Protein AF-A0A9W9LQE6-F1 (afdb_monomer)

Structure (mmCIF, N/CA/C/O backbone):
data_AF-A0A9W9LQE6-F1
#
_entry.id   AF-A0A9W9LQE6-F1
#
loop_
_atom_site.group_PDB
_atom_site.id
_atom_site.type_symbol
_atom_site.label_atom_id
_atom_site.label_alt_id
_atom_site.label_comp_id
_atom_site.label_asym_id
_atom_site.label_entity_id
_atom_site.label_seq_id
_atom_site.pdbx_PDB_ins_code
_atom_site.Cartn_x
_atom_site.Cartn_y
_atom_site.Cartn_z
_atom_site.occupancy
_atom_site.B_iso_or_equiv
_atom_site.auth_seq_id
_atom_site.auth_comp_id
_atom_site.auth_asym_id
_atom_site.auth_atom_id
_atom_site.pdbx_PDB_model_num
ATOM 1 N N . MET A 1 1 ? -28.854 -24.626 84.045 1.00 59.25 1 MET A N 1
ATOM 2 C CA . MET A 1 1 ? -27.630 -24.192 83.327 1.00 59.25 1 MET A CA 1
ATOM 3 C C . MET A 1 1 ? -27.561 -24.689 81.878 1.00 59.25 1 MET A C 1
ATOM 5 O O . MET A 1 1 ? -27.166 -23.907 81.027 1.00 59.25 1 MET A O 1
ATOM 9 N N . ALA A 1 2 ? -27.961 -25.929 81.555 1.00 65.00 2 ALA A N 1
ATOM 10 C CA . ALA A 1 2 ? -27.900 -26.442 80.175 1.00 65.00 2 ALA A CA 1
ATOM 11 C C . ALA A 1 2 ? -28.867 -25.754 79.178 1.00 65.00 2 ALA A C 1
ATOM 13 O O . ALA A 1 2 ? -28.498 -25.563 78.022 1.00 65.00 2 ALA A O 1
ATOM 14 N N . GLU A 1 3 ? -30.064 -25.336 79.607 1.00 67.50 3 GLU A N 1
ATOM 15 C CA . GLU A 1 3 ? -31.041 -24.661 78.727 1.00 67.50 3 GLU A CA 1
ATOM 16 C C . GLU A 1 3 ? -30.633 -23.233 78.337 1.00 67.50 3 GLU A C 1
ATOM 18 O O . GLU A 1 3 ? -30.681 -22.894 77.158 1.00 67.50 3 GLU A O 1
ATOM 23 N N . GLN A 1 4 ? -30.102 -22.442 79.278 1.00 72.25 4 GLN A N 1
ATOM 24 C CA . GLN A 1 4 ? -29.581 -21.092 79.000 1.00 72.25 4 GLN A CA 1
ATOM 25 C C . GLN A 1 4 ? -28.464 -21.087 77.943 1.00 72.25 4 GLN A C 1
ATOM 27 O O . GLN A 1 4 ? -28.419 -20.212 77.084 1.00 72.25 4 GLN A O 1
ATOM 32 N N . SER A 1 5 ? -27.576 -22.085 77.970 1.00 72.44 5 SER A N 1
ATOM 33 C CA . SER A 1 5 ? -26.513 -22.259 76.965 1.00 72.44 5 SER A CA 1
ATOM 34 C C . SER A 1 5 ? -27.077 -22.530 75.563 1.00 72.44 5 SER A C 1
ATOM 36 O O . SER A 1 5 ? -26.534 -22.065 74.556 1.00 72.44 5 SER A O 1
ATOM 38 N N . LYS A 1 6 ? -28.199 -23.254 75.487 1.00 79.19 6 LYS A N 1
ATOM 39 C CA . LYS A 1 6 ? -28.872 -23.598 74.232 1.00 79.19 6 LYS A CA 1
ATOM 40 C C . LYS A 1 6 ? -29.592 -22.385 73.636 1.00 79.19 6 LYS A C 1
ATOM 42 O O . LYS A 1 6 ? -29.444 -22.132 72.443 1.00 79.19 6 LYS A O 1
ATOM 47 N N . GLU A 1 7 ? -30.284 -21.600 74.460 1.00 78.50 7 GLU A N 1
ATOM 48 C CA . GLU A 1 7 ? -30.923 -20.340 74.047 1.00 78.50 7 GLU A CA 1
ATOM 49 C C . GLU A 1 7 ? -29.902 -19.298 73.577 1.00 78.50 7 GLU A C 1
ATOM 51 O O . GLU A 1 7 ? -30.093 -18.678 72.531 1.00 78.50 7 GLU A O 1
ATOM 56 N N . GLN A 1 8 ? -28.769 -19.165 74.276 1.00 81.44 8 GLN A N 1
ATOM 57 C CA . GLN A 1 8 ? -27.670 -18.291 73.850 1.00 81.44 8 GLN A CA 1
ATOM 58 C C . GLN A 1 8 ? -27.101 -18.700 72.483 1.00 81.44 8 GLN A C 1
ATOM 60 O O . GLN A 1 8 ? -26.847 -17.844 71.636 1.00 81.44 8 GLN A O 1
ATOM 65 N N . ARG A 1 9 ? -26.944 -20.008 72.231 1.00 83.94 9 ARG A N 1
ATOM 66 C CA . ARG A 1 9 ? -26.494 -20.531 70.930 1.00 83.94 9 ARG A CA 1
ATOM 67 C C . ARG A 1 9 ? -27.495 -20.272 69.810 1.00 83.94 9 ARG A C 1
ATOM 69 O O . ARG A 1 9 ? -27.077 -19.905 68.718 1.00 83.94 9 ARG A O 1
ATOM 76 N N . ILE A 1 10 ? -28.792 -20.426 70.070 1.00 87.12 10 ILE A N 1
ATOM 77 C CA . ILE A 1 10 ? -29.844 -20.127 69.086 1.00 87.12 10 ILE A CA 1
ATOM 78 C C . ILE A 1 10 ? -29.863 -18.627 68.763 1.00 87.12 10 ILE A C 1
ATOM 80 O O . ILE A 1 10 ? -29.899 -18.258 67.591 1.00 87.12 10 ILE A O 1
ATOM 84 N N . GLY A 1 11 ? -29.745 -17.761 69.775 1.00 87.69 11 GLY A N 1
ATOM 85 C CA . GLY A 1 11 ? -29.635 -16.314 69.576 1.00 87.69 11 GLY A CA 1
ATOM 86 C C . GLY A 1 11 ? -28.415 -15.919 68.737 1.00 87.69 11 GLY A C 1
ATOM 87 O O . GLY A 1 11 ? -28.536 -15.128 67.802 1.00 87.69 11 GLY A O 1
ATOM 88 N N . ALA A 1 12 ? -27.255 -16.524 69.008 1.00 86.19 12 ALA A N 1
ATOM 89 C CA . ALA A 1 12 ? -26.037 -16.296 68.231 1.00 86.19 12 ALA A CA 1
ATOM 90 C C . ALA A 1 12 ? -26.168 -16.770 66.771 1.00 86.19 12 ALA A C 1
ATOM 92 O O . ALA A 1 12 ? -25.725 -16.076 65.855 1.00 86.19 12 ALA A O 1
ATOM 93 N N . LEU A 1 13 ? -26.811 -17.920 66.537 1.00 89.50 13 LEU A N 1
ATOM 94 C CA . LEU A 1 13 ? -27.065 -18.429 65.187 1.00 89.50 13 LEU A CA 1
ATOM 95 C C . LEU A 1 13 ? -28.021 -17.520 64.405 1.00 89.50 13 LEU A C 1
ATOM 97 O O . LEU A 1 13 ? -27.736 -17.212 63.253 1.00 89.50 13 LEU A O 1
ATOM 101 N N . HIS A 1 14 ? -29.102 -17.029 65.019 1.00 89.75 14 HIS A N 1
ATOM 102 C CA . HIS A 1 14 ? -30.013 -16.079 64.369 1.00 89.75 14 HIS A CA 1
ATOM 103 C C . HIS A 1 14 ? -29.327 -14.755 64.018 1.00 89.75 14 HIS A C 1
ATOM 105 O O . HIS A 1 14 ? -29.512 -14.251 62.912 1.00 89.75 14 HIS A O 1
ATOM 111 N N . ALA A 1 15 ? -28.490 -14.223 64.913 1.00 90.62 15 ALA A N 1
ATOM 112 C CA . ALA A 1 15 ? -27.697 -13.030 64.626 1.00 90.62 15 ALA A CA 1
ATOM 113 C C . ALA A 1 15 ? -26.724 -13.262 63.456 1.00 90.62 15 ALA A C 1
ATOM 115 O O . ALA A 1 15 ? -26.577 -12.402 62.588 1.00 90.62 15 ALA A O 1
ATOM 116 N N . SER A 1 16 ? -26.098 -14.443 63.390 1.00 92.62 16 SER A N 1
ATOM 117 C CA . SER A 1 16 ? -25.208 -14.798 62.282 1.00 92.62 16 SER A CA 1
ATOM 118 C C . SER A 1 16 ? -25.955 -14.975 60.960 1.00 92.62 16 SER A C 1
ATOM 120 O O . SER A 1 16 ? -25.443 -14.559 59.925 1.00 92.62 16 SER A O 1
ATOM 122 N N . ILE A 1 17 ? -27.150 -15.571 60.976 1.00 94.38 17 ILE A N 1
ATOM 123 C CA . ILE A 1 17 ? -27.995 -15.723 59.784 1.00 94.38 17 ILE A CA 1
ATOM 124 C C . ILE A 1 17 ? -28.416 -14.348 59.265 1.00 94.38 17 ILE A C 1
ATOM 126 O O . ILE A 1 17 ? -28.262 -14.084 58.077 1.00 94.38 17 ILE A O 1
ATOM 130 N N . ALA A 1 18 ? -28.861 -13.452 60.149 1.00 93.38 18 ALA A N 1
ATOM 131 C CA . ALA A 1 18 ? -29.233 -12.092 59.771 1.00 93.38 18 ALA A CA 1
ATOM 132 C C . ALA A 1 18 ? -28.052 -11.327 59.148 1.00 93.38 18 ALA A C 1
ATOM 134 O O . ALA A 1 18 ? -28.213 -10.638 58.142 1.00 93.38 18 ALA A O 1
ATOM 135 N N . ASN A 1 19 ? -26.848 -11.494 59.703 1.00 94.75 19 ASN A N 1
ATOM 136 C CA . ASN A 1 19 ? -25.642 -10.876 59.157 1.00 94.75 19 ASN A CA 1
ATOM 137 C C . ASN A 1 19 ? -25.286 -11.438 57.768 1.00 94.75 19 ASN A C 1
ATOM 139 O O . ASN A 1 19 ? -25.047 -10.676 56.836 1.00 94.75 19 ASN A O 1
ATOM 143 N N . LEU A 1 20 ? -25.324 -12.764 57.594 1.00 93.50 20 LEU A N 1
ATOM 144 C CA . LEU A 1 20 ? -25.070 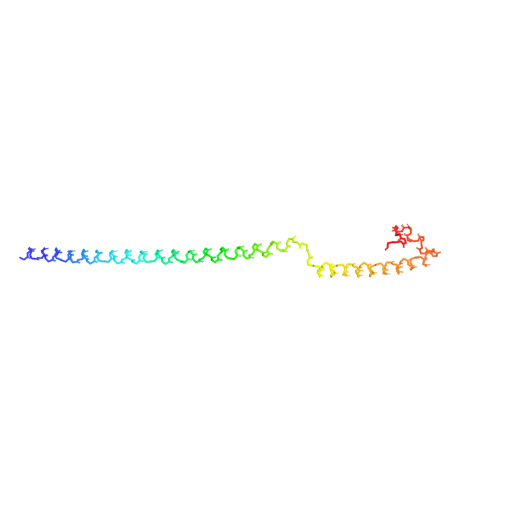-13.404 56.297 1.00 93.50 20 LEU A CA 1
ATOM 145 C C . LEU A 1 20 ? -26.107 -13.008 55.237 1.00 93.50 20 LEU A C 1
ATOM 147 O O . LEU A 1 20 ? 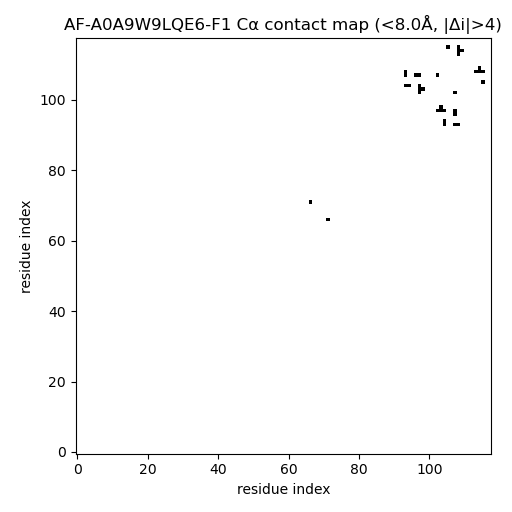-25.744 -12.7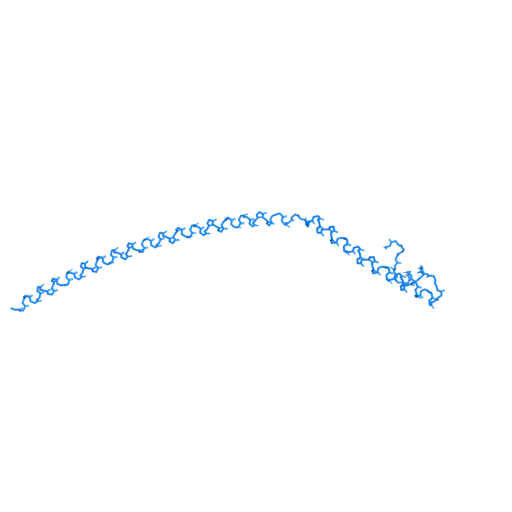65 54.091 1.00 93.50 20 LEU A O 1
ATOM 151 N N . GLN A 1 21 ? -27.380 -12.886 55.615 1.00 94.50 21 GLN A N 1
ATOM 152 C CA . GLN A 1 21 ? -28.437 -12.403 54.722 1.00 94.50 21 GLN A CA 1
ATOM 153 C C . GLN A 1 21 ? -28.202 -10.949 54.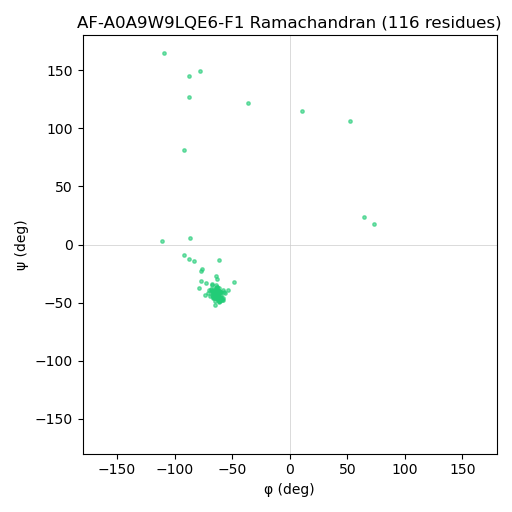298 1.00 94.50 21 GLN A C 1
ATOM 155 O O . GLN A 1 21 ? -28.367 -10.618 53.125 1.00 94.50 21 GLN A O 1
ATOM 160 N N . SER A 1 22 ? -27.762 -10.093 55.226 1.00 93.50 22 SER A N 1
ATOM 161 C CA . SER A 1 22 ? -27.381 -8.714 54.908 1.00 93.50 22 SER A CA 1
ATOM 162 C C . SER A 1 22 ? -26.197 -8.667 53.938 1.00 93.50 22 SER A C 1
ATOM 164 O O . SER A 1 22 ? -26.229 -7.904 52.977 1.00 93.50 22 SER A O 1
ATOM 166 N N . GLN A 1 23 ? -25.174 -9.500 54.152 1.00 94.12 23 GLN A N 1
ATOM 167 C CA . GLN A 1 23 ? -24.019 -9.597 53.252 1.00 94.12 23 GLN A CA 1
ATOM 168 C C . GLN A 1 23 ? -24.415 -10.102 51.862 1.00 94.12 23 GLN A C 1
ATOM 170 O O . GLN A 1 23 ? -23.930 -9.579 50.862 1.00 94.12 23 GLN A O 1
ATOM 175 N N . GLN A 1 24 ? -25.322 -11.080 51.785 1.00 92.75 24 GLN A N 1
ATOM 176 C CA . GLN A 1 24 ? -25.824 -11.589 50.512 1.00 92.75 24 GLN A CA 1
ATOM 177 C C . GLN A 1 24 ? -26.550 -10.493 49.719 1.00 92.75 24 GLN A C 1
ATOM 179 O O . GLN A 1 24 ? -26.250 -10.294 48.544 1.00 92.75 24 GLN A O 1
ATOM 184 N N . ALA A 1 25 ? -27.443 -9.740 50.365 1.00 93.00 25 ALA A N 1
ATOM 185 C CA . ALA A 1 25 ? -28.150 -8.635 49.719 1.00 93.00 25 ALA A CA 1
ATOM 186 C C . ALA A 1 25 ? -27.187 -7.542 49.220 1.00 93.00 25 ALA A C 1
ATOM 188 O O . ALA A 1 25 ? -27.386 -6.968 48.149 1.00 93.00 25 ALA A O 1
ATOM 189 N N . GLN A 1 26 ? -26.123 -7.276 49.979 1.00 93.62 26 GLN A N 1
ATOM 190 C CA . GLN A 1 26 ? -25.116 -6.281 49.624 1.00 93.62 26 GLN A CA 1
ATOM 191 C C . GLN A 1 26 ? -24.278 -6.717 48.409 1.00 93.62 26 GLN A C 1
ATOM 193 O O . GLN A 1 26 ? -24.112 -5.939 47.472 1.00 93.62 26 GLN A O 1
ATOM 198 N N . LEU A 1 27 ? -23.838 -7.979 48.361 1.00 94.38 27 LEU A N 1
ATOM 199 C CA . LEU A 1 27 ? -23.113 -8.537 47.212 1.00 94.38 27 LEU A CA 1
ATOM 200 C C . LEU A 1 27 ? -23.969 -8.590 45.938 1.00 94.38 27 LEU A C 1
ATOM 202 O O . LEU A 1 27 ? -23.474 -8.327 44.842 1.00 94.38 27 LEU A O 1
ATOM 206 N N . GLU A 1 28 ? -25.258 -8.916 46.057 1.00 93.56 28 GLU A N 1
ATOM 207 C CA . GLU A 1 28 ? -26.184 -8.915 44.918 1.00 93.56 28 GLU A CA 1
ATOM 208 C C . GLU A 1 28 ? -26.377 -7.501 44.341 1.00 93.56 28 GLU A C 1
ATOM 210 O O . GLU A 1 28 ? -26.423 -7.338 43.117 1.00 93.56 28 GLU A O 1
ATOM 215 N N . ALA A 1 29 ? -26.424 -6.476 45.200 1.00 94.25 29 ALA A N 1
ATOM 216 C CA . ALA A 1 29 ? -26.485 -5.079 44.774 1.00 94.25 29 ALA A CA 1
ATOM 217 C C . ALA A 1 29 ? -25.203 -4.645 44.040 1.00 94.25 29 ALA A C 1
ATOM 219 O O . ALA A 1 29 ? -25.289 -4.060 42.958 1.00 94.25 29 ALA A O 1
ATOM 220 N N . GLU A 1 30 ? -24.027 -4.997 44.567 1.00 94.12 30 GLU A N 1
ATOM 221 C CA . GLU A 1 30 ? -22.737 -4.707 43.924 1.00 94.12 30 GLU A CA 1
ATOM 222 C C . GLU A 1 30 ? -22.607 -5.396 42.555 1.00 94.12 30 GLU A C 1
ATOM 224 O O . GLU A 1 30 ? -22.173 -4.780 41.580 1.00 94.12 30 GLU A O 1
ATOM 229 N N . LEU A 1 31 ? -23.046 -6.655 42.431 1.00 93.38 31 LEU A N 1
ATOM 230 C CA . LEU A 1 31 ? -23.061 -7.367 41.149 1.00 93.38 31 LEU A CA 1
ATOM 231 C C . LEU A 1 31 ? -24.005 -6.720 40.129 1.00 93.38 31 LEU A C 1
ATOM 233 O O . LEU A 1 3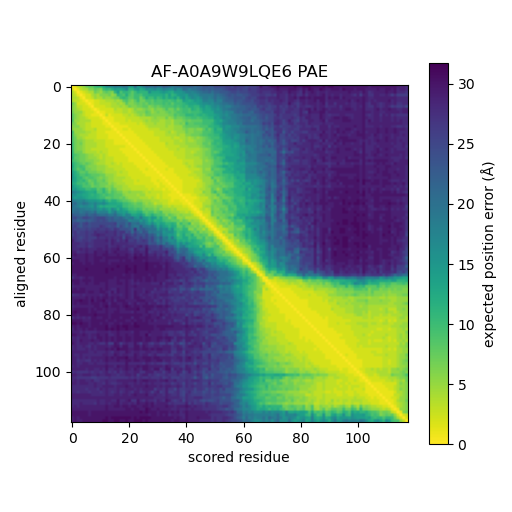1 ? -23.677 -6.655 38.939 1.00 93.38 31 LEU A O 1
ATOM 237 N N . ALA A 1 32 ? -25.173 -6.245 40.568 1.00 93.12 32 ALA A N 1
ATOM 238 C CA . ALA A 1 32 ? -26.106 -5.534 39.701 1.00 93.12 32 ALA A CA 1
ATOM 239 C C . ALA A 1 32 ? -25.498 -4.221 39.183 1.00 93.12 32 ALA A C 1
ATOM 241 O O . ALA A 1 32 ? -25.610 -3.914 37.990 1.00 93.12 32 ALA A O 1
ATOM 242 N N . GLU A 1 33 ? -24.798 -3.489 40.051 1.00 94.00 33 GLU A N 1
ATOM 243 C CA . GLU A 1 33 ? -24.102 -2.261 39.686 1.00 94.00 33 GLU A CA 1
ATOM 244 C C . GLU A 1 33 ? -22.967 -2.531 38.691 1.00 94.00 33 GLU A C 1
ATOM 246 O O . GLU A 1 33 ? -22.962 -1.946 37.603 1.00 94.00 33 GLU A O 1
ATOM 251 N N . LEU A 1 34 ? -22.068 -3.477 38.984 1.00 92.00 34 LEU A N 1
ATOM 252 C CA . LEU A 1 34 ? -20.959 -3.836 38.092 1.00 92.00 34 LEU A CA 1
ATOM 253 C C . LEU A 1 34 ? -21.458 -4.265 36.707 1.00 92.00 34 LEU A C 1
ATOM 255 O O . LEU A 1 34 ? -20.899 -3.882 35.676 1.00 92.00 34 LEU A O 1
ATOM 259 N N . LYS A 1 35 ? -22.551 -5.034 36.663 1.00 92.94 35 LYS A N 1
ATOM 260 C CA . LYS A 1 35 ? -23.177 -5.469 35.409 1.00 92.94 35 LYS A CA 1
ATOM 261 C C . LYS A 1 35 ? -23.712 -4.286 34.599 1.00 92.94 35 LYS A C 1
ATOM 263 O O . LYS A 1 35 ? -23.616 -4.295 33.369 1.00 92.94 35 LYS A O 1
ATOM 268 N N . SER A 1 36 ? -24.261 -3.269 35.265 1.00 90.50 36 SER A N 1
ATOM 269 C CA . SER A 1 36 ? -24.732 -2.046 34.607 1.00 90.50 36 SER A CA 1
ATOM 270 C C . SER A 1 36 ? -23.573 -1.233 34.018 1.00 90.50 36 SER A C 1
ATOM 272 O O . SER A 1 36 ? -23.638 -0.826 32.855 1.00 90.50 36 SER A O 1
ATOM 274 N N . GLN A 1 37 ? -22.472 -1.098 34.765 1.00 90.75 37 GLN A N 1
ATOM 275 C CA . GLN A 1 37 ? -21.265 -0.407 34.316 1.00 90.75 37 GLN A CA 1
ATOM 276 C C . GLN A 1 37 ? -20.640 -1.116 33.109 1.00 90.75 37 GLN A C 1
ATOM 278 O O . GLN A 1 37 ? -20.305 -0.474 32.114 1.00 90.75 37 GLN A O 1
ATOM 283 N N . LEU A 1 38 ? -20.566 -2.450 33.138 1.00 86.19 38 LEU A N 1
ATOM 284 C CA . LEU A 1 38 ? -20.045 -3.243 32.025 1.00 86.19 38 LEU A CA 1
ATOM 285 C C . LEU A 1 38 ? -20.896 -3.070 30.760 1.00 86.19 38 LEU A C 1
ATOM 287 O O . LEU A 1 38 ? -20.352 -2.917 29.667 1.00 86.19 38 LEU A O 1
ATOM 291 N N . LYS A 1 39 ? -22.227 -3.013 30.895 1.00 88.62 39 LYS A N 1
ATOM 292 C CA . LYS A 1 39 ? -23.132 -2.735 29.769 1.00 88.62 39 LYS A CA 1
ATOM 293 C C . LYS A 1 39 ? -22.895 -1.343 29.172 1.00 88.62 39 LYS A C 1
ATOM 295 O O . LYS A 1 39 ? -22.889 -1.212 27.950 1.00 88.62 39 LYS A O 1
ATOM 300 N N . TYR A 1 40 ? -22.660 -0.332 30.008 1.00 83.62 40 TYR A N 1
ATOM 301 C CA . TYR A 1 40 ? -22.353 1.027 29.555 1.00 83.62 40 TYR A CA 1
ATOM 302 C C . TYR A 1 40 ? -21.011 1.098 28.811 1.00 83.62 40 TYR A C 1
ATOM 304 O O . TYR A 1 40 ? -20.926 1.691 27.736 1.00 83.62 40 TYR A O 1
ATOM 312 N N . VAL A 1 41 ? -19.972 0.435 29.329 1.00 84.44 41 VAL A N 1
ATOM 313 C CA . VAL A 1 41 ? -18.660 0.354 28.665 1.00 84.44 41 VAL A CA 1
ATOM 314 C C . VAL A 1 41 ? -18.754 -0.409 27.341 1.00 84.44 41 VAL A C 1
ATOM 316 O O . VAL A 1 41 ? -18.209 0.049 26.340 1.00 84.44 41 VAL A O 1
ATOM 319 N N . ALA A 1 42 ? -19.486 -1.525 27.294 1.00 76.31 42 ALA A N 1
ATOM 320 C CA . ALA A 1 42 ? -19.691 -2.288 26.063 1.00 76.31 42 ALA A CA 1
ATOM 321 C C . ALA A 1 42 ? -20.437 -1.472 24.991 1.00 76.31 42 ALA A C 1
ATOM 323 O O . ALA A 1 42 ? -20.058 -1.502 23.822 1.00 76.31 42 ALA A O 1
ATOM 324 N N . GLN A 1 43 ? -21.456 -0.698 25.381 1.00 76.25 43 GLN A N 1
ATOM 325 C CA . GLN A 1 43 ? -22.172 0.202 24.470 1.00 76.25 43 GLN A CA 1
ATOM 326 C C . GLN A 1 43 ? -21.278 1.337 23.957 1.00 76.25 43 GLN A C 1
ATOM 328 O O . GLN A 1 43 ? -21.297 1.631 22.762 1.00 76.25 43 GLN A O 1
ATOM 333 N N . GLN A 1 44 ? -20.449 1.930 24.822 1.00 73.75 44 GLN A N 1
ATOM 334 C CA . GLN A 1 44 ? -19.470 2.934 24.401 1.00 73.75 44 GLN A CA 1
ATOM 335 C C . GLN A 1 44 ? -18.433 2.352 23.433 1.00 73.75 44 GLN A C 1
ATOM 337 O O . GLN A 1 44 ? -18.184 2.943 22.386 1.00 73.75 44 GLN A O 1
ATOM 342 N N . GLN A 1 45 ? -17.880 1.169 23.721 1.00 67.06 45 GLN A N 1
ATOM 343 C CA . GLN A 1 45 ? -16.929 0.503 22.825 1.00 67.06 45 GLN A CA 1
ATOM 344 C C . GLN A 1 45 ? -17.549 0.176 21.462 1.00 67.06 45 GLN A C 1
ATOM 346 O O . GLN A 1 45 ? -16.889 0.356 20.440 1.00 67.06 45 GLN A O 1
ATOM 351 N N . GLN A 1 46 ? -18.811 -0.261 21.420 1.00 65.88 46 GLN A N 1
ATOM 352 C CA . GLN A 1 46 ? -19.522 -0.518 20.163 1.00 65.88 46 GLN A CA 1
ATOM 353 C C . GLN A 1 46 ? -19.782 0.770 19.369 1.00 65.88 46 GLN A C 1
ATOM 355 O O . GLN A 1 46 ? -19.606 0.776 18.148 1.00 65.88 46 GLN A O 1
ATOM 360 N N . ALA A 1 47 ? -20.142 1.870 20.037 1.00 60.75 47 ALA A N 1
ATOM 361 C CA . ALA A 1 47 ? -20.317 3.170 19.391 1.00 60.75 47 ALA A CA 1
ATOM 362 C C . ALA A 1 47 ? -18.996 3.685 18.792 1.00 60.75 47 ALA A C 1
ATOM 364 O O . ALA A 1 47 ? -18.966 4.120 17.640 1.00 60.75 47 ALA A O 1
ATOM 365 N N . SER A 1 48 ? -17.885 3.553 19.526 1.00 59.94 48 SER A N 1
ATOM 366 C CA . SER A 1 48 ? -16.548 3.900 19.033 1.00 59.94 48 SER A CA 1
ATOM 367 C C . SER A 1 48 ? -16.101 3.002 17.874 1.00 59.94 48 SER A C 1
ATOM 369 O O . SER A 1 48 ? -15.604 3.513 16.876 1.00 59.94 48 SER A O 1
ATOM 371 N N . GLN A 1 49 ? -16.317 1.683 17.946 1.00 57.50 49 GLN A N 1
ATOM 372 C CA . GLN A 1 49 ? -15.984 0.761 16.849 1.00 57.50 49 GLN A CA 1
ATOM 373 C C . GLN A 1 49 ? -16.801 1.057 15.586 1.00 57.50 49 GLN A C 1
ATOM 375 O O . GLN A 1 49 ? -16.241 1.097 14.494 1.00 57.50 49 GLN A O 1
ATOM 380 N N . THR A 1 50 ? -18.098 1.346 15.723 1.00 54.84 50 THR A N 1
ATOM 381 C CA . THR A 1 50 ? -18.966 1.706 14.588 1.00 54.84 50 THR A CA 1
ATOM 382 C C . THR A 1 50 ? -18.515 3.012 13.927 1.00 54.84 50 THR A C 1
ATOM 384 O O . THR A 1 50 ? -18.489 3.106 12.698 1.00 54.84 50 THR A O 1
ATOM 387 N N . PHE A 1 51 ? -18.090 4.002 14.718 1.00 53.09 51 PHE A N 1
ATOM 388 C CA . PHE A 1 51 ? -17.540 5.260 14.207 1.00 53.09 51 PHE A CA 1
ATOM 389 C C . PHE A 1 51 ? -16.205 5.055 13.469 1.00 53.09 51 PHE A C 1
ATOM 391 O O . PHE A 1 51 ? -16.024 5.576 12.368 1.00 53.09 51 PHE A O 1
ATOM 398 N N . LEU A 1 52 ? -15.296 4.238 14.018 1.00 52.78 52 L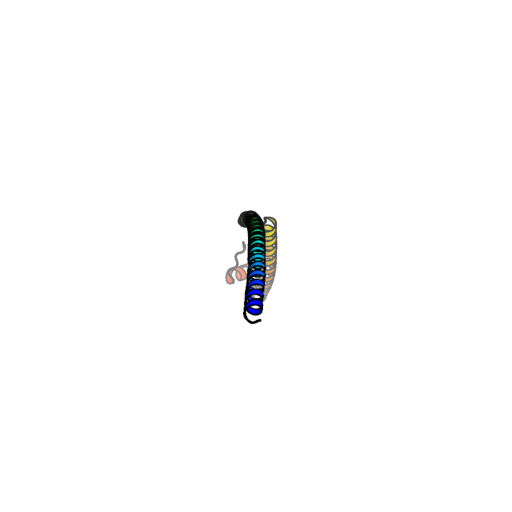EU A N 1
ATOM 399 C CA . LEU A 1 52 ? -14.009 3.929 13.382 1.00 52.78 52 LEU A CA 1
ATOM 400 C C . LEU A 1 52 ? -14.175 3.127 12.082 1.00 52.78 52 LEU A C 1
ATOM 402 O O . LEU A 1 52 ? -13.499 3.428 11.099 1.00 52.78 52 LEU A O 1
ATOM 406 N N . ILE A 1 53 ? -15.097 2.159 12.038 1.00 57.50 53 ILE A N 1
ATOM 407 C CA . ILE A 1 53 ? -15.395 1.356 10.838 1.00 57.50 53 ILE A CA 1
ATOM 408 C C . ILE A 1 53 ? -16.041 2.216 9.743 1.00 57.50 53 ILE A C 1
ATOM 410 O O . ILE A 1 53 ? -15.675 2.099 8.577 1.00 57.50 53 ILE A O 1
ATOM 414 N N . SER A 1 54 ? -16.953 3.122 10.101 1.00 58.00 54 SER A N 1
ATOM 415 C CA . SER A 1 54 ? -17.611 4.003 9.123 1.00 58.00 54 SER A CA 1
ATOM 416 C C . SER A 1 54 ? -16.632 5.023 8.528 1.00 58.00 54 SER A C 1
ATOM 418 O O . SER A 1 54 ? -16.655 5.282 7.326 1.00 58.00 54 SER A O 1
ATOM 420 N N . SER A 1 55 ? -15.721 5.556 9.350 1.00 55.66 55 SER A N 1
ATOM 421 C CA . SER A 1 55 ? -14.685 6.498 8.908 1.00 55.66 55 SER A CA 1
ATOM 422 C C . SER A 1 55 ? -13.621 5.819 8.032 1.00 55.66 55 SER A C 1
ATOM 424 O O . SER A 1 55 ? -13.207 6.357 7.006 1.00 55.66 55 SER A O 1
ATOM 426 N N . SER A 1 56 ? -13.233 4.584 8.373 1.00 52.78 56 SER A N 1
ATOM 427 C CA . SER A 1 56 ? -12.312 3.787 7.551 1.00 52.78 56 SER A CA 1
ATOM 428 C C . SER A 1 56 ? -12.957 3.257 6.267 1.00 52.78 56 SER A C 1
ATOM 430 O O . SER A 1 56 ? -12.280 3.223 5.245 1.00 52.78 56 SER A O 1
ATOM 432 N N . GLN A 1 57 ? -14.256 2.935 6.248 1.00 53.94 57 GLN A N 1
ATOM 433 C CA . GLN A 1 57 ? -14.980 2.668 4.998 1.00 53.94 57 GLN A CA 1
ATOM 434 C C . GLN A 1 57 ? -15.048 3.912 4.105 1.00 53.94 57 GLN A C 1
ATOM 436 O O . GLN A 1 57 ? -14.839 3.791 2.902 1.00 53.94 57 GLN A O 1
ATOM 441 N N . PHE A 1 58 ? -15.263 5.106 4.665 1.00 49.56 58 PHE A N 1
ATOM 442 C CA . PHE A 1 58 ? -15.251 6.345 3.883 1.00 49.56 58 PHE A CA 1
ATOM 443 C C . PHE A 1 58 ? -13.871 6.623 3.259 1.00 49.56 58 PHE A C 1
ATOM 445 O O . PHE A 1 58 ? -13.802 6.905 2.068 1.00 49.56 58 PHE A O 1
ATOM 452 N N . LEU A 1 59 ? -12.780 6.447 4.017 1.00 52.03 59 LEU A N 1
ATOM 453 C CA . LEU A 1 59 ? -11.402 6.576 3.512 1.00 52.03 59 LEU A CA 1
ATOM 454 C C . LEU A 1 59 ? -11.014 5.469 2.510 1.00 52.03 59 LEU A C 1
ATOM 456 O O . LEU A 1 59 ? -10.293 5.734 1.554 1.00 52.03 59 LEU A O 1
ATOM 460 N N . ALA A 1 60 ? -11.510 4.239 2.683 1.00 49.62 60 ALA A N 1
ATOM 461 C CA . ALA A 1 60 ? -11.209 3.114 1.793 1.00 49.62 60 ALA A CA 1
ATOM 462 C C . ALA A 1 60 ? -11.985 3.153 0.462 1.00 49.62 60 ALA A C 1
ATOM 464 O O . ALA A 1 60 ? -11.559 2.535 -0.518 1.00 49.62 60 ALA A O 1
ATOM 465 N N . LEU A 1 61 ? -13.125 3.854 0.401 1.00 48.41 61 LEU A N 1
ATOM 466 C CA . LEU A 1 61 ? -13.859 4.066 -0.850 1.00 48.41 61 LEU A CA 1
ATOM 467 C C . LEU A 1 61 ? -13.204 5.137 -1.738 1.00 48.41 61 LEU A C 1
ATOM 469 O O . LEU A 1 61 ? -13.259 4.999 -2.961 1.00 48.41 61 LEU A O 1
ATOM 473 N N . SER A 1 62 ? -12.542 6.143 -1.160 1.00 49.00 62 SER A N 1
ATOM 474 C CA . SER A 1 62 ? -11.770 7.151 -1.906 1.00 49.00 62 SER A CA 1
ATOM 475 C C . SER A 1 62 ? -10.417 6.639 -2.414 1.00 49.00 62 SER A C 1
ATOM 477 O O . SER A 1 62 ? -9.904 7.172 -3.393 1.00 49.00 62 SER A O 1
ATOM 479 N N . ASP A 1 63 ? -9.873 5.570 -1.828 1.00 49.00 63 ASP A N 1
ATOM 480 C CA . ASP A 1 63 ? -8.578 4.992 -2.228 1.00 49.00 63 ASP A CA 1
ATOM 481 C C . ASP A 1 63 ? -8.682 4.034 -3.438 1.00 49.00 63 ASP A C 1
ATOM 483 O O . ASP A 1 63 ? -7.703 3.670 -4.088 1.00 49.00 63 ASP A O 1
ATOM 487 N N . ARG A 1 64 ? -9.906 3.615 -3.794 1.00 47.88 64 ARG A N 1
ATOM 488 C CA . ARG A 1 64 ? -10.159 2.748 -4.963 1.00 47.88 64 ARG A CA 1
ATOM 489 C C . ARG A 1 64 ? -10.356 3.516 -6.264 1.00 47.88 64 ARG A C 1
ATOM 491 O O . ARG A 1 64 ? -10.327 2.916 -7.343 1.00 47.88 64 ARG A O 1
ATOM 498 N N . THR A 1 65 ? -10.533 4.830 -6.203 1.00 53.09 65 THR A N 1
ATOM 499 C CA . THR A 1 65 ? -10.614 5.672 -7.394 1.00 53.09 65 THR A CA 1
ATOM 500 C C . THR A 1 65 ? -9.236 6.204 -7.744 1.00 53.09 65 THR A C 1
ATOM 502 O O . THR A 1 65 ? -8.933 7.348 -7.454 1.00 53.09 65 THR A O 1
ATOM 505 N N . ARG A 1 66 ? -8.464 5.342 -8.423 1.00 56.00 66 ARG A N 1
ATOM 506 C CA . ARG A 1 66 ? -7.354 5.662 -9.340 1.00 56.00 66 ARG A CA 1
ATOM 507 C C . ARG A 1 66 ? -6.293 6.606 -8.767 1.00 56.00 66 ARG A C 1
ATOM 509 O O . ARG A 1 66 ? -6.539 7.800 -8.744 1.00 56.00 66 ARG A O 1
ATOM 516 N N . HIS A 1 67 ? -5.126 6.035 -8.433 1.00 59.22 67 HIS A N 1
ATOM 517 C CA . HIS A 1 67 ? -3.811 6.683 -8.271 1.00 59.22 67 HIS A CA 1
ATOM 518 C C . HIS A 1 67 ? -3.867 8.208 -8.264 1.00 59.22 67 HIS A C 1
ATOM 520 O O . HIS A 1 67 ? -4.155 8.795 -9.313 1.00 59.22 67 HIS A O 1
ATOM 526 N N . ASP A 1 68 ? -3.518 8.816 -7.127 1.00 74.94 68 ASP A N 1
ATOM 527 C CA . ASP A 1 68 ? -3.332 10.261 -7.014 1.00 74.94 68 ASP A CA 1
ATOM 528 C C . ASP A 1 68 ? -2.701 10.790 -8.322 1.00 74.94 68 ASP A C 1
ATOM 530 O O . ASP A 1 68 ? -1.659 10.273 -8.759 1.00 74.94 68 ASP A O 1
ATOM 534 N N . PRO A 1 69 ? -3.349 11.736 -9.033 1.00 74.81 69 PRO A N 1
ATOM 535 C CA . PRO A 1 69 ? -2.812 12.292 -10.270 1.00 74.81 69 PRO A CA 1
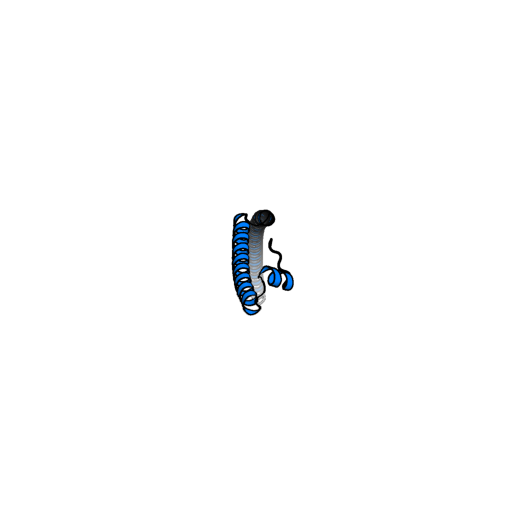ATOM 536 C C . PRO A 1 69 ? -1.341 12.709 -10.136 1.00 74.81 69 PRO A C 1
ATOM 538 O O . PRO A 1 69 ? -0.570 12.554 -11.085 1.00 74.81 69 PRO A O 1
ATOM 541 N N . SER A 1 70 ? -0.932 13.152 -8.943 1.00 75.62 70 SER A N 1
ATOM 542 C CA . SER A 1 70 ? 0.453 13.477 -8.605 1.00 75.62 70 SER A CA 1
ATOM 543 C C . SER A 1 70 ? 1.380 12.254 -8.623 1.00 75.62 70 SER A C 1
ATOM 545 O O . SER A 1 70 ? 2.460 12.296 -9.221 1.00 75.62 70 SER A O 1
ATOM 547 N N . GLU A 1 71 ? 0.959 11.128 -8.042 1.00 81.12 71 GLU A N 1
ATOM 548 C CA . GLU A 1 71 ? 1.725 9.876 -8.066 1.00 81.12 71 GLU A CA 1
ATOM 549 C C . GLU A 1 71 ? 1.846 9.311 -9.482 1.00 81.12 71 GLU A C 1
ATOM 551 O O . GLU A 1 71 ? 2.910 8.826 -9.869 1.00 81.12 71 GLU A O 1
ATOM 556 N N . THR A 1 72 ? 0.788 9.421 -10.289 1.00 81.62 72 THR A N 1
ATOM 557 C CA . THR A 1 72 ? 0.811 8.973 -11.689 1.00 81.62 72 THR A CA 1
ATOM 558 C C . THR A 1 72 ? 1.827 9.770 -12.508 1.00 81.62 72 THR A C 1
ATOM 560 O O . THR A 1 72 ? 2.636 9.180 -13.229 1.00 81.62 72 THR A O 1
ATOM 563 N N . VAL A 1 73 ? 1.828 11.100 -12.374 1.00 86.88 73 VAL A N 1
ATOM 564 C CA . VAL A 1 73 ? 2.791 11.979 -13.056 1.00 86.88 73 VAL A CA 1
ATOM 565 C C . VAL A 1 73 ? 4.209 11.709 -12.563 1.00 86.88 73 VAL A C 1
ATOM 567 O O . VAL A 1 73 ? 5.113 11.537 -13.376 1.00 86.88 73 VAL A O 1
ATOM 570 N N . THR A 1 74 ? 4.404 11.580 -11.252 1.00 84.88 74 THR A N 1
ATOM 571 C CA . THR A 1 74 ? 5.717 11.290 -10.657 1.00 84.88 74 THR A CA 1
ATOM 572 C C . THR A 1 74 ? 6.268 9.950 -11.145 1.00 84.88 74 THR A C 1
ATOM 574 O O . THR A 1 74 ? 7.428 9.857 -11.554 1.00 84.88 74 THR A O 1
ATOM 577 N N . ARG A 1 75 ? 5.428 8.908 -11.180 1.00 85.19 75 ARG A N 1
ATOM 578 C CA . ARG A 1 75 ? 5.791 7.591 -11.713 1.00 85.19 75 ARG A CA 1
ATOM 579 C C . ARG A 1 75 ? 6.129 7.662 -13.200 1.00 85.19 75 ARG A C 1
ATOM 581 O O . ARG A 1 75 ? 7.089 7.027 -13.625 1.00 85.19 75 ARG A O 1
ATOM 588 N N . HIS A 1 76 ? 5.378 8.435 -13.981 1.00 89.75 76 HIS A N 1
ATOM 589 C CA . HIS A 1 76 ? 5.647 8.610 -15.406 1.00 89.75 76 HIS A CA 1
ATOM 590 C C . HIS A 1 76 ? 6.961 9.360 -15.663 1.00 89.75 76 HIS A C 1
ATOM 592 O O . HIS A 1 76 ? 7.761 8.899 -16.470 1.00 89.75 76 HIS A O 1
ATOM 598 N N . ILE A 1 77 ? 7.227 10.452 -14.936 1.00 90.88 77 ILE A N 1
ATOM 599 C CA . ILE A 1 77 ? 8.486 11.211 -15.024 1.00 90.88 77 ILE A CA 1
ATOM 600 C C . ILE A 1 77 ? 9.676 10.301 -14.721 1.00 90.88 77 ILE A C 1
ATOM 602 O O . ILE A 1 77 ? 10.651 10.295 -15.468 1.00 90.88 77 ILE A O 1
A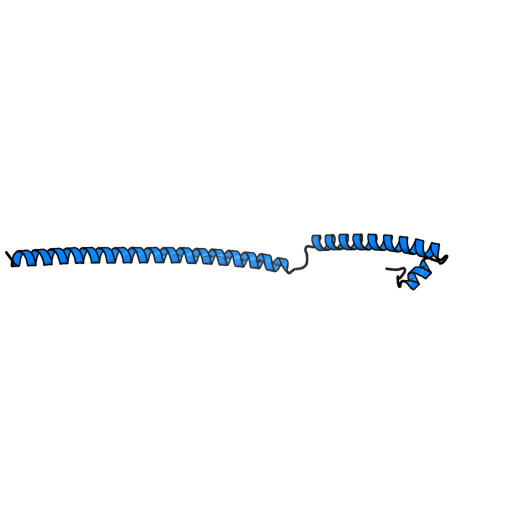TOM 606 N N . ARG A 1 78 ? 9.580 9.496 -13.657 1.00 93.06 78 ARG A N 1
ATOM 607 C CA . ARG A 1 78 ? 10.641 8.560 -13.279 1.00 93.06 78 ARG A CA 1
ATOM 608 C C . ARG A 1 78 ? 10.907 7.528 -14.373 1.00 93.06 78 ARG A C 1
ATOM 610 O O . ARG A 1 78 ? 12.054 7.353 -14.762 1.00 93.06 78 ARG A O 1
ATOM 617 N N . LEU A 1 79 ? 9.855 6.881 -14.878 1.00 94.25 79 LEU A N 1
ATOM 618 C CA . LEU A 1 79 ? 9.981 5.875 -15.935 1.00 94.25 79 LEU A CA 1
ATOM 619 C C . LEU A 1 79 ? 10.530 6.471 -17.236 1.00 94.25 79 LEU A C 1
ATOM 621 O O . LEU A 1 79 ? 11.311 5.816 -17.915 1.00 94.25 79 LEU A O 1
ATOM 625 N N . LEU A 1 80 ? 10.152 7.706 -17.577 1.00 94.44 80 LEU A N 1
ATOM 626 C CA . LEU A 1 80 ? 10.667 8.393 -18.759 1.00 94.44 80 LEU A CA 1
ATOM 627 C C . LEU A 1 80 ? 12.155 8.731 -18.610 1.00 94.44 80 LEU A C 1
ATOM 629 O O . LEU A 1 80 ? 12.911 8.589 -19.566 1.00 94.44 80 LEU A O 1
ATOM 633 N N . HIS A 1 81 ? 12.580 9.152 -17.416 1.00 93.94 81 HIS A N 1
ATOM 634 C CA . HIS A 1 81 ? 13.987 9.427 -17.141 1.00 93.94 81 HIS A CA 1
ATOM 635 C C . HIS A 1 81 ? 14.828 8.151 -17.225 1.00 93.94 81 HIS A C 1
ATOM 637 O O . HIS A 1 81 ? 15.806 8.118 -17.961 1.00 93.94 81 HIS A O 1
ATOM 643 N N . GLU A 1 82 ? 14.381 7.080 -16.567 1.00 95.12 82 GLU A N 1
ATOM 644 C CA . GLU A 1 82 ? 15.044 5.771 -16.587 1.00 95.12 82 GLU A CA 1
ATOM 645 C C . GLU A 1 82 ? 15.122 5.191 -18.010 1.00 95.12 82 GLU A C 1
ATOM 647 O O . GLU A 1 82 ? 16.158 4.677 -18.428 1.00 95.12 82 GLU A O 1
ATOM 652 N N . TYR A 1 83 ? 14.049 5.335 -18.794 1.00 94.81 83 TYR A N 1
ATOM 653 C CA . TYR A 1 83 ? 14.044 4.954 -20.202 1.00 94.81 83 TYR A CA 1
ATOM 654 C C . TYR A 1 83 ? 15.067 5.754 -21.023 1.00 94.81 83 TYR A C 1
ATOM 656 O O . TYR A 1 83 ? 15.840 5.158 -21.773 1.00 94.81 83 TYR A O 1
ATOM 664 N N . ASN A 1 84 ? 15.092 7.083 -20.877 1.00 92.62 84 ASN A N 1
ATOM 665 C CA . ASN A 1 84 ? 16.010 7.941 -21.627 1.00 92.62 84 ASN A CA 1
ATOM 666 C C . ASN A 1 84 ? 17.473 7.648 -21.273 1.00 92.62 84 ASN A C 1
ATOM 668 O O . ASN A 1 84 ? 18.289 7.505 -22.176 1.00 92.62 84 ASN A O 1
ATOM 672 N N . GLU A 1 85 ? 17.799 7.473 -19.990 1.00 95.19 85 GLU A N 1
ATOM 673 C CA . GLU A 1 85 ? 19.162 7.145 -19.555 1.00 95.19 85 GLU A CA 1
ATOM 674 C C . GLU A 1 85 ? 19.667 5.838 -20.182 1.00 95.19 85 GLU A C 1
ATOM 676 O O . GLU A 1 85 ? 20.776 5.781 -20.722 1.00 95.19 85 GLU A O 1
ATOM 681 N N . ILE A 1 86 ? 18.842 4.785 -20.159 1.00 93.69 86 ILE A N 1
ATOM 682 C CA . ILE A 1 86 ? 19.195 3.491 -20.756 1.00 93.69 86 ILE A CA 1
ATOM 683 C C . ILE A 1 86 ? 19.298 3.610 -22.279 1.00 93.69 86 ILE A C 1
ATOM 685 O O . ILE A 1 86 ? 20.228 3.058 -22.873 1.00 93.69 86 ILE A O 1
ATOM 689 N N . LYS A 1 87 ? 18.369 4.329 -22.919 1.00 90.56 87 LYS A N 1
ATOM 690 C CA . LYS A 1 87 ? 18.372 4.549 -24.369 1.00 90.56 87 LYS A CA 1
ATOM 691 C C . LYS A 1 87 ? 19.640 5.268 -24.819 1.00 90.56 87 LYS A C 1
ATOM 693 O O . LYS A 1 87 ? 20.292 4.798 -25.751 1.00 90.56 87 LYS A O 1
ATOM 698 N N . ASP A 1 88 ? 20.012 6.349 -24.147 1.00 92.56 88 ASP A N 1
ATOM 699 C CA . ASP A 1 88 ? 21.182 7.156 -24.493 1.00 92.56 88 ASP A CA 1
ATOM 700 C C . ASP A 1 88 ? 22.477 6.357 -24.292 1.00 92.56 88 ASP A C 1
ATOM 702 O O . ASP A 1 88 ? 23.347 6.338 -25.169 1.00 92.56 88 ASP A O 1
ATOM 706 N N . GLY A 1 89 ? 22.576 5.600 -23.192 1.00 93.44 89 GLY A N 1
ATOM 707 C CA . GLY A 1 89 ? 23.694 4.686 -22.955 1.00 93.44 89 GLY A CA 1
ATOM 708 C C . GLY A 1 89 ? 23.802 3.593 -24.024 1.00 93.44 89 GLY A C 1
ATOM 709 O O . GLY A 1 89 ? 24.884 3.339 -24.558 1.00 93.44 89 GLY A O 1
ATOM 710 N N . ALA A 1 90 ? 22.678 2.975 -24.393 1.00 91.19 90 ALA A N 1
ATOM 711 C CA . ALA A 1 90 ? 22.637 1.944 -25.425 1.00 91.19 90 ALA A CA 1
ATOM 712 C C . ALA A 1 90 ? 22.988 2.496 -26.816 1.00 91.19 90 ALA A C 1
ATOM 714 O O . ALA A 1 90 ? 23.728 1.847 -27.555 1.00 91.19 90 ALA A O 1
ATOM 715 N N . GLN A 1 91 ? 22.512 3.693 -27.174 1.00 89.38 91 GLN A N 1
ATOM 716 C CA . GLN A 1 91 ? 22.876 4.356 -28.431 1.00 89.38 91 GLN A CA 1
ATOM 717 C C . GLN A 1 91 ? 24.363 4.714 -28.484 1.00 89.38 91 GLN A C 1
ATOM 719 O O . GLN A 1 91 ? 25.002 4.484 -29.510 1.00 89.38 91 GLN A O 1
ATOM 724 N N . GLY A 1 92 ? 24.944 5.183 -27.377 1.00 91.62 92 GLY A N 1
ATOM 725 C CA . GLY A 1 92 ? 26.388 5.403 -27.283 1.00 91.62 92 GLY A CA 1
ATOM 726 C C . GLY A 1 92 ? 27.189 4.123 -27.544 1.00 91.62 92 GLY A C 1
ATOM 727 O O . GLY A 1 92 ? 28.097 4.112 -28.375 1.00 91.62 92 GLY A O 1
ATOM 728 N N . LEU A 1 93 ? 26.810 3.014 -26.900 1.00 92.75 93 LEU A N 1
ATOM 729 C CA . LEU A 1 93 ? 27.457 1.712 -27.099 1.00 92.75 93 LEU A CA 1
ATOM 730 C C . LEU A 1 93 ? 27.276 1.174 -28.526 1.00 92.75 93 LEU A C 1
ATOM 732 O O . LEU A 1 93 ? 28.226 0.652 -29.110 1.00 92.75 93 LEU A O 1
ATOM 736 N N . MET A 1 94 ? 26.088 1.329 -29.115 1.00 90.44 94 MET A N 1
ATOM 737 C CA . MET A 1 94 ? 25.835 0.961 -30.511 1.00 90.44 94 MET A CA 1
ATOM 738 C C . MET A 1 94 ? 26.687 1.786 -31.484 1.00 90.44 94 MET A C 1
ATOM 740 O O . MET A 1 94 ? 27.180 1.233 -32.467 1.00 90.44 94 MET A O 1
ATOM 744 N N . GLY A 1 95 ? 26.921 3.070 -31.193 1.00 89.62 95 GLY A N 1
ATOM 745 C CA . GLY A 1 95 ? 27.850 3.928 -31.933 1.00 89.62 95 GLY A CA 1
ATOM 746 C C . GLY A 1 95 ? 29.276 3.377 -31.940 1.00 89.62 95 GLY A C 1
ATOM 747 O O . GLY A 1 95 ? 29.871 3.227 -33.007 1.00 89.62 95 GLY A O 1
ATOM 748 N N . LEU A 1 96 ? 29.784 2.980 -30.771 1.00 93.25 96 LEU A N 1
ATOM 749 C CA . LEU A 1 96 ? 31.118 2.380 -30.636 1.00 93.25 96 LEU A CA 1
ATOM 750 C C . LEU A 1 96 ? 31.227 1.030 -31.364 1.00 93.25 96 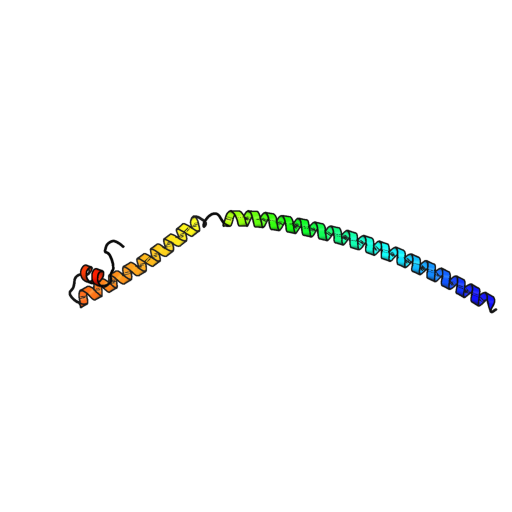LEU A C 1
ATOM 752 O O . LEU A 1 96 ? 32.237 0.736 -32.004 1.00 93.25 96 LEU A O 1
ATOM 756 N N . ILE A 1 97 ? 30.177 0.204 -31.311 1.00 92.31 97 ILE A N 1
ATOM 757 C CA . ILE A 1 97 ? 30.133 -1.069 -32.046 1.00 92.31 97 ILE A CA 1
ATOM 758 C C . ILE A 1 97 ? 30.160 -0.816 -33.556 1.00 92.31 97 ILE A C 1
ATOM 760 O O . ILE A 1 97 ? 30.926 -1.467 -34.266 1.00 92.31 97 ILE A O 1
ATOM 764 N N . ALA A 1 98 ? 29.364 0.136 -34.043 1.00 92.75 98 ALA A N 1
ATOM 765 C CA . ALA A 1 98 ? 29.321 0.502 -35.455 1.00 92.75 98 ALA A CA 1
ATOM 766 C C . ALA A 1 98 ? 30.691 0.986 -35.954 1.00 92.75 98 ALA A C 1
ATOM 768 O O . ALA A 1 98 ? 31.170 0.508 -36.983 1.00 92.75 98 ALA A O 1
ATOM 769 N N . GLU A 1 99 ? 31.356 1.847 -35.178 1.00 91.81 99 GLU A N 1
ATOM 770 C CA . GLU A 1 99 ? 32.701 2.344 -35.472 1.00 91.81 99 GLU A CA 1
ATOM 771 C C . GLU A 1 99 ? 33.734 1.210 -35.514 1.00 91.81 99 GLU A C 1
ATOM 773 O O . GLU A 1 99 ? 34.453 1.070 -36.502 1.00 91.81 99 GLU A O 1
ATOM 778 N N . SER A 1 100 ? 33.754 0.333 -34.502 1.00 92.50 100 SER A N 1
ATOM 779 C CA . SER A 1 100 ? 34.700 -0.795 -34.446 1.00 92.50 100 SER A CA 1
ATOM 780 C C . SER A 1 100 ? 34.529 -1.804 -35.588 1.00 92.50 100 SER A C 1
ATOM 782 O O . SER A 1 100 ? 35.497 -2.439 -36.005 1.00 92.50 100 SER A O 1
ATOM 784 N N . ARG A 1 101 ? 33.305 -1.951 -36.110 1.00 91.50 101 ARG A N 1
ATOM 785 C CA . ARG A 1 101 ? 32.975 -2.842 -37.233 1.00 91.50 101 ARG A CA 1
ATOM 786 C C . ARG A 1 101 ? 33.063 -2.147 -38.598 1.00 91.50 101 ARG A C 1
ATOM 788 O O . ARG A 1 101 ? 32.958 -2.826 -39.616 1.00 91.50 101 ARG A O 1
ATOM 795 N N . GLY A 1 102 ? 33.227 -0.822 -38.642 1.00 92.12 102 GLY A N 1
ATOM 796 C CA . GLY A 1 102 ? 33.217 -0.037 -39.881 1.00 92.12 102 GLY A CA 1
ATOM 797 C C . GLY A 1 102 ? 31.868 -0.040 -40.613 1.00 92.12 102 GLY A C 1
ATOM 798 O O . GLY A 1 102 ? 31.824 0.148 -41.828 1.00 92.12 102 GLY A O 1
ATOM 799 N N . VAL A 1 103 ? 30.769 -0.286 -39.897 1.00 92.31 103 VAL A N 1
ATOM 800 C CA . VAL A 1 103 ? 29.404 -0.326 -40.448 1.00 92.31 103 VAL A CA 1
ATOM 801 C C . VAL A 1 103 ? 28.608 0.886 -39.977 1.00 92.31 103 VAL A C 1
ATOM 803 O O . VAL A 1 103 ? 28.993 1.573 -39.032 1.00 92.31 103 VAL A O 1
ATOM 806 N N . ARG A 1 104 ? 27.474 1.180 -40.618 1.00 88.62 104 ARG A N 1
ATOM 807 C CA . ARG A 1 104 ? 26.642 2.307 -40.184 1.00 88.62 104 ARG A CA 1
ATOM 808 C C . ARG A 1 104 ? 25.838 1.920 -38.951 1.00 88.62 104 ARG A C 1
ATOM 810 O O . ARG A 1 104 ? 25.385 0.786 -38.812 1.00 88.62 104 ARG A O 1
ATOM 817 N N . HIS A 1 105 ? 25.567 2.911 -38.109 1.00 87.25 105 HIS A N 1
ATOM 818 C CA . HIS A 1 105 ? 24.771 2.742 -36.895 1.00 87.25 105 HIS A CA 1
ATOM 819 C C . HIS A 1 105 ? 23.397 2.093 -37.154 1.00 87.25 105 HIS A C 1
ATOM 821 O O . HIS A 1 105 ? 22.979 1.209 -36.415 1.00 87.25 105 HIS A O 1
ATOM 827 N N . VAL A 1 106 ? 22.736 2.454 -38.259 1.00 85.75 106 VAL A N 1
ATOM 828 C CA . VAL A 1 106 ? 21.434 1.892 -38.672 1.00 85.75 106 VAL A CA 1
ATOM 829 C C . VAL A 1 106 ? 21.484 0.395 -39.001 1.00 85.75 106 VAL A C 1
ATOM 831 O O . VAL A 1 106 ? 20.483 -0.308 -38.867 1.00 85.75 106 VAL A O 1
ATOM 834 N N . ASP A 1 107 ? 22.644 -0.106 -39.430 1.00 87.44 107 ASP A N 1
ATOM 835 C CA . ASP A 1 107 ? 22.830 -1.516 -39.770 1.00 87.44 107 ASP A CA 1
ATOM 836 C C . ASP A 1 107 ? 23.006 -2.342 -38.478 1.00 87.44 107 ASP A C 1
ATOM 838 O O . ASP A 1 107 ? 22.414 -3.414 -38.348 1.00 87.44 107 ASP A O 1
ATOM 842 N N . VAL A 1 108 ? 23.695 -1.782 -37.472 1.00 87.25 108 VAL A N 1
ATOM 843 C CA . VAL A 1 108 ? 23.796 -2.350 -36.113 1.00 87.25 108 VAL A CA 1
ATOM 844 C C . VAL A 1 108 ? 22.437 -2.334 -35.411 1.00 87.25 108 VAL A C 1
ATOM 846 O O . VAL A 1 108 ? 22.011 -3.346 -34.867 1.00 87.25 108 VAL A O 1
ATOM 849 N N . GLN A 1 109 ? 21.694 -1.228 -35.472 1.00 86.88 109 GLN A N 1
ATOM 850 C CA . GLN A 1 109 ? 20.350 -1.155 -34.886 1.00 86.88 109 GLN A CA 1
ATOM 851 C C . GLN A 1 109 ? 19.417 -2.238 -35.441 1.00 86.88 109 GLN A C 1
ATOM 853 O O . GLN A 1 109 ? 18.706 -2.892 -34.680 1.00 86.88 109 GLN A O 1
ATOM 858 N N . ARG A 1 110 ? 19.468 -2.485 -36.758 1.00 86.75 110 ARG A N 1
ATOM 859 C CA . ARG A 1 110 ? 18.697 -3.548 -37.414 1.00 86.75 110 ARG A CA 1
ATOM 860 C C . ARG A 1 110 ? 19.101 -4.945 -36.935 1.00 86.75 110 ARG A C 1
ATOM 862 O O . ARG A 1 110 ? 18.221 -5.778 -36.743 1.00 86.75 110 ARG A O 1
ATOM 869 N N . GLU A 1 111 ? 20.396 -5.193 -36.749 1.00 87.00 111 GLU A N 1
ATOM 870 C CA . GLU A 1 111 ? 20.938 -6.461 -36.236 1.00 87.00 111 GLU A CA 1
ATOM 871 C C . GLU A 1 111 ? 20.449 -6.751 -34.810 1.00 87.00 111 GLU A C 1
ATOM 873 O O . GLU A 1 111 ? 20.016 -7.863 -34.518 1.00 87.00 111 GLU A O 1
ATOM 878 N N . TYR A 1 112 ? 20.442 -5.732 -33.946 1.00 85.31 112 TYR A N 1
ATOM 879 C CA . TYR A 1 112 ? 19.995 -5.838 -32.553 1.00 85.31 112 TYR A CA 1
ATOM 880 C C . TYR A 1 112 ? 18.478 -5.638 -32.368 1.00 85.31 112 TYR A C 1
ATOM 882 O O . TYR A 1 112 ? 17.989 -5.629 -31.240 1.00 85.31 112 TYR A O 1
ATOM 890 N N . GLY A 1 113 ? 17.714 -5.507 -33.459 1.00 83.75 113 GLY A N 1
ATOM 891 C CA . GLY A 1 113 ? 16.250 -5.418 -33.425 1.00 83.75 113 GLY A CA 1
ATOM 892 C C . GLY A 1 113 ? 15.686 -4.088 -32.908 1.00 83.75 113 GLY A C 1
ATOM 893 O O . GLY A 1 113 ? 14.511 -4.031 -32.547 1.00 83.75 113 GLY A O 1
ATOM 894 N N . VAL A 1 114 ? 16.489 -3.022 -32.883 1.00 81.19 114 VAL A N 1
ATOM 895 C CA . VAL A 1 114 ? 16.086 -1.676 -32.448 1.00 81.19 114 VAL A CA 1
ATOM 896 C C . VAL A 1 114 ? 15.510 -0.906 -33.640 1.00 81.19 114 VAL A C 1
ATOM 898 O O . VAL A 1 114 ? 16.145 -0.803 -34.691 1.00 81.19 114 VAL A O 1
ATOM 901 N N . LYS A 1 115 ? 14.298 -0.356 -33.504 1.00 73.00 115 LYS A N 1
ATOM 902 C CA . LYS A 1 115 ? 13.689 0.507 -34.531 1.00 73.00 115 LYS A CA 1
ATOM 903 C C . LYS A 1 115 ? 14.105 1.965 -34.322 1.00 73.00 115 LYS A C 1
ATOM 905 O O . LYS A 1 115 ? 14.160 2.434 -33.197 1.00 73.00 115 LYS A O 1
ATOM 910 N N . GLU A 1 116 ? 14.287 2.719 -35.410 1.00 62.19 116 GLU A N 1
ATOM 911 C CA . GLU A 1 116 ? 14.623 4.162 -35.381 1.00 62.19 116 GLU A CA 1
ATOM 912 C C . GLU A 1 116 ? 13.563 5.059 -34.704 1.00 62.19 116 GLU A C 1
ATOM 914 O O . GLU A 1 116 ? 13.825 6.232 -34.451 1.00 62.19 116 GLU A O 1
ATOM 919 N N . ARG A 1 117 ? 12.351 4.542 -34.455 1.00 60.88 117 ARG A N 1
ATOM 920 C CA . ARG A 1 117 ? 11.198 5.307 -33.949 1.00 60.88 117 ARG A CA 1
ATOM 921 C C . ARG A 1 117 ? 10.768 4.972 -32.521 1.00 60.88 117 ARG A C 1
ATOM 923 O O . ARG A 1 117 ? 9.783 5.554 -32.074 1.00 60.88 117 ARG A O 1
ATOM 930 N N . ASP A 1 118 ? 11.488 4.087 -31.840 1.00 58.94 118 ASP A N 1
ATOM 931 C CA . ASP A 1 118 ? 11.289 3.830 -30.412 1.00 58.94 118 ASP A CA 1
ATOM 932 C C . ASP A 1 118 ? 12.318 4.642 -29.625 1.00 58.94 118 ASP A C 1
ATOM 934 O O . ASP A 1 118 ? 11.911 5.417 -28.736 1.00 58.94 118 ASP A O 1
#

InterPro domains:
  IPR010760 DNA repair protein, Swi5 [PF07061] (13-116)
  IPR010760 DNA repair protein, Swi5 [PTHR28529] (16-118)

Radius of gyration: 44.41 Å; Cα contacts (8 Å, |Δi|>4): 17; chains: 1; bounding box: 66×40×124 Å

pLDDT: mean 80.6, std 15.06, range [47.88, 95.19]

Mean predicted aligned error: 17.77 Å

Sequence (118 aa):
MAEQSKEQRIGALHASIANLQSQQAQLEAELAELKSQLKYVAQQQQASQTFLISSSQFLALSDRTRHDPSETVTRHIRLLHEYNEIKDGAQGLMGLIAESRGVRHVDVQREYGVKERD

Organism: NCBI:txid189055

Secondary structure (DSSP, 8-state):
-HHHHHHHHHHHHHHHHHHHHHHHHHHHHHHHHHHHHHHHHHHHHHHHHHHHHHHHHHHHHHTTS-S-HHHHHHHHHHHHHHHHHHHHHHHHHHHHHHHHHT--HHHHHHHTT--TT-

Solvent-accessible surface area (backbone atoms only — not comparable to full-atom values): 6605 Å² total; per-residue (Å²): 115,74,62,62,57,50,53,53,50,52,53,52,49,52,54,49,50,55,50,52,52,51,51,50,56,51,53,53,51,51,51,54,51,53,52,51,52,51,51,52,52,52,51,50,52,50,52,52,50,54,51,53,51,52,53,49,49,57,56,55,59,62,69,70,64,65,70,56,71,67,57,51,50,52,52,47,53,49,52,52,49,56,48,48,56,53,50,53,52,50,51,53,52,45,47,53,52,13,60,78,69,74,48,56,52,72,58,50,32,56,74,73,70,50,62,100,84,116

Foldseek 3Di:
DVVVVVVVVVVVVVVVVVVVVVVVVVVVVVVVVVVVVVVVVVVVVVVVVVVVVVVVVVVVVVVPPDDDPVRVVVVVVVVVVVVVVVVVVVLVVLVVVCVVVVHDSVVSCVVVVHDPPD